Protein AF-A0A967ARK5-F1 (afdb_monomer_lite)

Sequence (60 aa):
KTFRELMESTEWDHYGTGRNEKCADCMVHCGYEASAVEDTFSTVSGFARTAKLTLLPTSR

Secondary structure (DSSP, 8-state):
--HHHHHHHS-GGG-STTT-GGGSSTTTTT---HHHHHHHHS-HHHHHHHHHHHH-TT--

Structure (mmCIF, N/CA/C/O backbone):
data_AF-A0A967ARK5-F1
#
_entry.id   AF-A0A967ARK5-F1
#
loop_
_atom_site.group_PDB
_atom_site.id
_atom_site.type_symbol
_atom_site.label_atom_id
_atom_site.label_alt_id
_atom_site.label_comp_id
_atom_site.label_asym_id
_atom_site.label_entity_id
_atom_site.label_seq_id
_atom_site.pdbx_PDB_ins_code
_atom_site.Cartn_x
_atom_site.Cartn_y
_atom_site.Cartn_z
_atom_site.occupancy
_atom_site.B_iso_or_equiv
_atom_site.auth_seq_id
_atom_site.auth_comp_id
_atom_site.auth_asym_id
_atom_site.auth_atom_id
_atom_site.pdbx_PDB_model_num
ATOM 1 N N . LYS A 1 1 ? -11.436 1.528 23.494 1.00 68.81 1 LYS A N 1
ATOM 2 C CA . LYS A 1 1 ? -10.849 0.329 22.863 1.00 68.81 1 LYS A CA 1
ATOM 3 C C . LYS A 1 1 ? -9.345 0.358 23.042 1.00 68.81 1 LYS A C 1
ATOM 5 O O . LYS A 1 1 ? -8.766 1.429 22.879 1.00 68.81 1 LYS A O 1
ATOM 10 N N . THR A 1 2 ? -8.725 -0.761 23.404 1.00 95.31 2 THR A N 1
ATOM 11 C CA . THR A 1 2 ? -7.254 -0.854 23.386 1.00 95.31 2 THR A CA 1
ATOM 12 C C . THR A 1 2 ? -6.762 -1.104 21.960 1.00 95.31 2 THR A C 1
ATOM 14 O O . THR A 1 2 ? -7.518 -1.585 21.118 1.00 95.31 2 THR A O 1
ATOM 17 N N . PHE A 1 3 ? -5.494 -0.799 21.677 1.00 92.44 3 PHE A N 1
ATOM 18 C CA . PHE A 1 3 ? -4.899 -1.148 20.383 1.00 92.44 3 PHE A CA 1
ATOM 19 C C . PHE A 1 3 ? -4.996 -2.658 20.112 1.00 92.44 3 PHE A C 1
ATOM 21 O O . PHE A 1 3 ? -5.401 -3.065 19.030 1.00 92.44 3 PHE A O 1
ATOM 28 N N . ARG A 1 4 ? -4.716 -3.487 21.126 1.00 95.44 4 ARG A N 1
ATOM 29 C CA . ARG A 1 4 ? -4.831 -4.948 21.033 1.00 95.44 4 ARG A CA 1
ATOM 30 C C . ARG A 1 4 ? -6.246 -5.394 20.668 1.00 95.44 4 ARG A C 1
ATOM 32 O O . ARG A 1 4 ? -6.419 -6.157 19.730 1.00 95.44 4 ARG A O 1
ATOM 39 N N . GLU A 1 5 ? -7.246 -4.858 21.359 1.00 95.50 5 GLU A N 1
ATOM 40 C CA . GLU A 1 5 ? -8.656 -5.154 21.092 1.00 95.50 5 GLU A CA 1
ATOM 41 C C . GLU A 1 5 ? -9.048 -4.803 19.649 1.00 95.50 5 GLU A C 1
ATOM 43 O O . GLU A 1 5 ? -9.756 -5.570 19.005 1.00 95.50 5 GLU A O 1
ATOM 48 N N . LEU A 1 6 ? -8.563 -3.680 19.108 1.00 94.00 6 LEU A N 1
ATOM 49 C CA . LEU A 1 6 ? -8.783 -3.322 17.702 1.00 94.00 6 LEU A CA 1
ATOM 50 C C . LEU A 1 6 ? -8.122 -4.319 16.746 1.00 94.00 6 LEU A C 1
ATOM 52 O O . LEU A 1 6 ? -8.745 -4.715 15.766 1.00 94.00 6 LEU A O 1
ATOM 56 N N . MET A 1 7 ? -6.892 -4.744 17.029 1.00 94.69 7 MET A N 1
ATOM 57 C CA . MET A 1 7 ? -6.178 -5.698 16.179 1.00 94.69 7 MET A CA 1
ATOM 58 C C . MET A 1 7 ? -6.822 -7.086 16.179 1.00 94.69 7 MET A C 1
ATOM 60 O O . MET A 1 7 ? -6.826 -7.739 15.143 1.00 94.69 7 MET A O 1
ATOM 64 N N . GLU A 1 8 ? -7.383 -7.522 17.305 1.00 95.94 8 GLU A N 1
ATOM 65 C CA . GLU A 1 8 ? -7.948 -8.869 17.457 1.00 95.94 8 GLU A CA 1
ATOM 66 C C . GLU A 1 8 ? -9.412 -8.971 17.013 1.00 95.94 8 GLU A C 1
ATOM 68 O O . GLU A 1 8 ? -9.820 -10.002 16.492 1.00 95.94 8 GLU A O 1
ATOM 73 N N . SER A 1 9 ? -10.212 -7.920 17.219 1.00 96.06 9 SER A N 1
ATOM 74 C CA . SER A 1 9 ? -11.662 -7.965 16.958 1.00 96.06 9 SER A CA 1
ATOM 75 C C . SER A 1 9 ? -12.083 -7.426 15.591 1.00 96.06 9 SER A C 1
ATOM 77 O O . SER A 1 9 ? -13.245 -7.571 15.213 1.00 96.06 9 SER A O 1
ATOM 79 N N . THR A 1 10 ? -11.180 -6.781 14.851 1.00 92.62 10 THR A N 1
ATOM 80 C CA . THR A 1 10 ? -11.494 -6.280 13.508 1.00 92.62 10 THR A CA 1
ATOM 81 C C . THR A 1 10 ? -11.539 -7.449 12.526 1.00 92.62 10 THR A C 1
ATOM 83 O O . THR A 1 10 ? -10.593 -8.229 12.445 1.00 92.62 10 THR A O 1
ATOM 86 N N . GLU A 1 11 ? -12.616 -7.553 11.743 1.00 91.94 11 GLU A N 1
ATOM 87 C CA . GLU A 1 11 ? -12.740 -8.517 10.641 1.00 91.94 11 GLU A CA 1
ATOM 88 C C . GLU A 1 11 ? -11.840 -8.105 9.465 1.00 91.94 11 GLU A C 1
ATOM 90 O O . GLU A 1 11 ? -12.305 -7.650 8.420 1.00 91.94 11 GLU A O 1
ATOM 95 N N . TRP A 1 12 ? -10.522 -8.223 9.644 1.00 87.12 12 TRP A N 1
ATOM 96 C CA . TRP A 1 12 ? -9.513 -7.801 8.666 1.00 87.12 12 TRP A CA 1
ATOM 97 C C . TRP A 1 12 ? -9.694 -8.450 7.297 1.00 87.12 12 TRP A C 1
ATOM 99 O O . TRP A 1 12 ? -9.337 -7.856 6.282 1.00 87.12 12 TRP A O 1
ATOM 109 N N . ASP A 1 13 ? -10.317 -9.627 7.257 1.00 86.31 13 ASP A N 1
ATOM 110 C CA . ASP A 1 13 ? -10.639 -10.326 6.024 1.00 86.31 13 ASP A CA 1
ATOM 111 C C . ASP A 1 13 ? -11.600 -9.565 5.107 1.00 86.31 13 ASP A C 1
ATOM 113 O O . ASP A 1 13 ? -11.617 -9.843 3.911 1.00 86.31 13 ASP A O 1
ATOM 117 N N . HIS A 1 14 ? -12.367 -8.601 5.615 1.00 85.88 14 HIS A N 1
ATOM 118 C CA . HIS A 1 14 ? -13.255 -7.766 4.801 1.00 85.88 14 HIS A CA 1
ATOM 119 C C . HIS A 1 14 ? -12.546 -6.549 4.189 1.00 85.88 14 HIS A C 1
ATOM 121 O O . HIS A 1 14 ? -13.159 -5.793 3.435 1.00 85.88 14 HIS A O 1
ATOM 127 N N . TYR A 1 15 ? -11.270 -6.330 4.508 1.00 80.81 15 TYR A N 1
ATOM 128 C CA . TYR A 1 15 ? -10.504 -5.170 4.066 1.00 80.81 15 TYR A CA 1
ATOM 129 C C . TYR A 1 15 ? -9.415 -5.567 3.063 1.00 80.81 15 TYR A C 1
ATOM 131 O O . TYR A 1 15 ? -8.943 -6.703 3.022 1.00 80.81 15 TYR A O 1
ATOM 139 N N . GLY A 1 16 ? -9.006 -4.602 2.239 1.00 76.38 16 GLY A N 1
ATOM 140 C CA . GLY A 1 16 ? -7.957 -4.771 1.234 1.00 76.38 16 GLY A CA 1
ATOM 141 C C . GLY A 1 16 ? -8.471 -4.822 -0.205 1.00 76.38 16 GLY A C 1
ATOM 142 O O . GLY A 1 16 ? -9.661 -5.009 -0.479 1.00 76.38 16 GLY A O 1
ATOM 143 N N . THR A 1 17 ? -7.546 -4.613 -1.139 1.00 74.62 17 THR A N 1
ATOM 144 C CA . THR A 1 17 ? -7.816 -4.563 -2.579 1.00 74.62 17 THR A CA 1
ATOM 145 C C . THR A 1 17 ? -8.479 -5.856 -3.055 1.00 74.62 17 THR A C 1
ATOM 147 O O . THR A 1 17 ? -8.005 -6.952 -2.758 1.00 74.62 17 THR A O 1
ATOM 150 N N . GLY A 1 18 ? -9.593 -5.730 -3.781 1.00 74.50 18 GLY A N 1
ATOM 151 C CA . GLY A 1 18 ? -10.355 -6.865 -4.315 1.00 74.50 18 GLY A CA 1
ATOM 152 C C . GLY A 1 18 ? -11.328 -7.533 -3.333 1.00 74.50 18 GLY A C 1
ATOM 153 O O . GLY A 1 18 ? -12.142 -8.335 -3.775 1.00 74.50 18 GLY A O 1
ATOM 154 N N . ARG A 1 19 ? -11.294 -7.193 -2.033 1.00 79.12 19 ARG A N 1
ATOM 155 C CA . ARG A 1 19 ? -12.260 -7.689 -1.027 1.00 79.12 19 ARG A CA 1
ATOM 156 C C . ARG A 1 19 ? -13.364 -6.687 -0.700 1.00 79.12 19 ARG A C 1
ATOM 158 O O . ARG A 1 19 ? -14.482 -7.079 -0.385 1.00 79.12 19 ARG A O 1
ATOM 165 N N . ASN A 1 20 ? -13.058 -5.398 -0.811 1.00 78.94 20 ASN A N 1
ATOM 166 C CA . ASN A 1 20 ? -14.007 -4.309 -0.618 1.00 78.94 20 ASN A CA 1
ATOM 167 C C . ASN A 1 20 ? -13.837 -3.280 -1.736 1.00 78.94 20 ASN A C 1
ATOM 169 O O . ASN A 1 20 ? -12.724 -2.811 -1.979 1.00 78.94 20 ASN A O 1
ATOM 173 N N . GLU A 1 21 ? -14.937 -2.912 -2.393 1.00 78.62 21 GLU A N 1
ATOM 174 C CA . GLU A 1 21 ? -14.955 -1.923 -3.480 1.00 78.62 21 GLU A CA 1
ATOM 175 C C . GLU A 1 21 ? -14.367 -0.569 -3.050 1.00 78.62 21 GLU A C 1
ATOM 177 O O . GLU A 1 21 ? -13.671 0.082 -3.820 1.00 78.62 21 GLU A O 1
ATOM 182 N N . LYS A 1 22 ? -14.537 -0.186 -1.779 1.00 76.69 22 LYS A N 1
ATOM 183 C CA . LYS A 1 22 ? -13.989 1.059 -1.217 1.00 76.69 22 LYS A CA 1
ATOM 184 C C . LYS A 1 22 ? -12.485 0.977 -0.955 1.00 76.69 22 LYS A C 1
ATOM 186 O O . LYS A 1 22 ? -11.821 2.001 -0.831 1.00 76.69 22 LYS A O 1
ATOM 191 N N . CYS A 1 23 ? -11.948 -0.237 -0.848 1.00 75.44 23 CYS A N 1
ATOM 192 C CA . CYS A 1 23 ? -10.522 -0.494 -0.670 1.00 75.44 23 CYS A CA 1
ATOM 193 C C . CYS A 1 23 ? -9.784 -0.681 -1.999 1.00 75.44 23 CYS A C 1
ATOM 195 O O . CYS A 1 2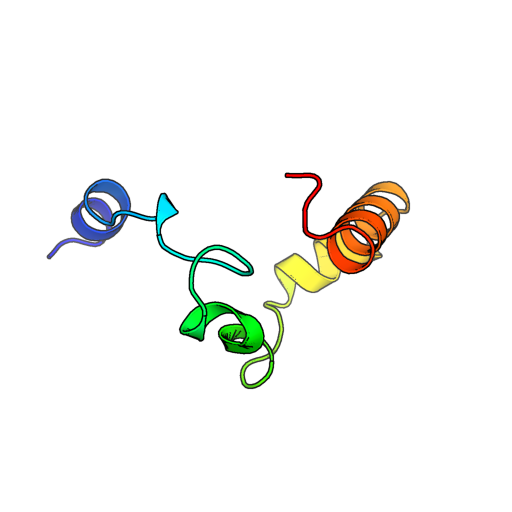3 ? -8.564 -0.838 -1.973 1.00 75.44 23 CYS A O 1
ATOM 197 N N . ALA A 1 24 ? -10.485 -0.664 -3.141 1.00 74.00 24 ALA A N 1
ATOM 198 C CA . ALA A 1 24 ? -9.858 -0.790 -4.454 1.00 74.00 24 ALA A CA 1
ATOM 199 C C . ALA A 1 24 ? -8.782 0.288 -4.667 1.00 74.00 24 ALA A C 1
ATOM 201 O O . ALA A 1 24 ? -7.681 -0.036 -5.104 1.00 74.00 24 ALA A O 1
ATOM 202 N N . ASP A 1 25 ? -9.065 1.520 -4.226 1.00 69.38 25 ASP A N 1
ATOM 203 C CA . ASP A 1 25 ? -8.208 2.690 -4.448 1.00 69.38 25 ASP A CA 1
ATOM 204 C C . ASP A 1 25 ? -7.703 3.358 -3.153 1.00 69.38 25 ASP A C 1
ATOM 206 O O . ASP A 1 25 ? -7.108 4.437 -3.195 1.00 69.38 25 ASP A O 1
ATOM 210 N N . CYS A 1 26 ? -7.925 2.771 -1.967 1.00 66.56 26 CYS A N 1
ATOM 211 C CA . CYS A 1 26 ? -7.744 3.511 -0.704 1.00 66.56 26 CYS A CA 1
ATOM 212 C C . CYS A 1 26 ? -6.284 3.880 -0.374 1.00 66.56 26 CYS A C 1
ATOM 214 O O . CYS A 1 26 ? -6.051 4.714 0.499 1.00 66.56 26 CYS A O 1
ATOM 216 N N . MET A 1 27 ? -5.306 3.300 -1.077 1.00 61.91 27 MET A N 1
ATOM 217 C CA . MET A 1 27 ? -3.881 3.655 -0.975 1.00 61.91 27 MET A CA 1
ATOM 218 C C . MET A 1 27 ? -3.373 4.469 -2.178 1.00 61.91 27 MET A C 1
ATOM 220 O O . MET A 1 27 ? -2.197 4.807 -2.239 1.00 61.91 27 MET A O 1
ATOM 224 N N . VAL A 1 28 ? -4.244 4.838 -3.125 1.00 60.72 28 VAL A N 1
ATOM 225 C CA . VAL A 1 28 ? -3.868 5.654 -4.294 1.00 60.72 28 VAL A CA 1
ATOM 226 C C . VAL A 1 28 ? -3.733 7.131 -3.908 1.00 60.72 28 VAL A C 1
ATOM 228 O O . VAL A 1 28 ? -2.840 7.812 -4.400 1.00 60.72 28 VAL A O 1
ATOM 231 N N . HIS A 1 29 ? -4.565 7.622 -2.979 1.00 58.00 29 HIS A N 1
ATOM 232 C CA . HIS A 1 29 ? -4.515 9.018 -2.520 1.00 58.00 29 HIS A CA 1
ATOM 233 C C . HIS A 1 29 ? -3.420 9.274 -1.469 1.00 58.00 29 HIS A C 1
ATOM 235 O O . HIS A 1 29 ? -2.791 10.327 -1.474 1.00 58.00 29 HIS A O 1
ATOM 241 N N . CYS A 1 30 ? -3.187 8.322 -0.559 1.00 65.62 30 CYS A N 1
ATOM 242 C CA . CYS A 1 30 ? -2.175 8.450 0.499 1.00 65.62 30 CYS A CA 1
ATOM 243 C C . CYS A 1 30 ? -0.810 7.853 0.111 1.00 65.62 30 CYS A C 1
ATOM 245 O O . CYS A 1 30 ? 0.163 8.047 0.837 1.00 65.62 30 CYS A O 1
ATOM 247 N N . GLY A 1 31 ? -0.730 7.155 -1.026 1.00 72.75 31 GLY A N 1
ATOM 248 C CA . GLY A 1 31 ? 0.457 6.420 -1.453 1.00 72.75 31 GLY A CA 1
ATOM 249 C C . GLY A 1 31 ? 0.702 5.142 -0.644 1.00 72.75 31 GLY A C 1
ATOM 250 O O . GLY A 1 31 ? -0.053 4.782 0.263 1.00 72.75 31 GLY A O 1
ATOM 251 N N . TYR A 1 32 ? 1.785 4.448 -0.991 1.00 79.75 32 TYR A N 1
ATOM 252 C CA . TYR A 1 32 ? 2.278 3.297 -0.239 1.00 79.75 32 TYR A CA 1
ATOM 253 C C . TYR A 1 32 ? 3.197 3.756 0.895 1.00 79.75 32 TYR A C 1
ATOM 255 O O . TYR A 1 32 ? 3.980 4.693 0.732 1.00 79.75 32 TYR A O 1
ATOM 263 N N . GLU A 1 33 ? 3.133 3.069 2.035 1.00 85.69 33 GLU A N 1
ATOM 264 C CA . GLU A 1 33 ? 4.098 3.262 3.117 1.00 85.69 33 GLU A CA 1
ATOM 265 C C . GLU A 1 33 ? 5.523 2.973 2.612 1.00 85.69 33 GLU A C 1
ATOM 267 O O . GLU A 1 33 ? 5.740 2.024 1.856 1.00 85.69 33 GLU A O 1
ATOM 272 N N . ALA A 1 34 ? 6.511 3.766 3.039 1.00 87.62 34 ALA A N 1
ATOM 273 C CA . ALA A 1 34 ? 7.893 3.654 2.564 1.00 87.62 34 ALA A CA 1
ATOM 274 C C . ALA A 1 34 ? 8.494 2.248 2.754 1.00 87.62 34 ALA A C 1
ATOM 276 O O . ALA A 1 34 ? 9.233 1.773 1.897 1.00 87.62 34 ALA A O 1
ATOM 277 N N . SER A 1 35 ? 8.135 1.557 3.836 1.00 89.62 35 SER A N 1
ATOM 278 C CA . SER A 1 35 ? 8.554 0.176 4.099 1.00 89.62 35 SER A CA 1
ATOM 279 C C . SER A 1 35 ? 8.035 -0.815 3.045 1.00 89.62 35 SER A C 1
ATOM 281 O O . SER A 1 35 ? 8.760 -1.723 2.646 1.00 89.62 35 SER A O 1
ATOM 283 N N . ALA A 1 36 ? 6.815 -0.618 2.535 1.00 87.25 36 ALA A N 1
ATOM 284 C CA . ALA A 1 36 ? 6.229 -1.442 1.477 1.00 87.25 36 ALA A CA 1
ATOM 285 C C . ALA A 1 36 ? 6.868 -1.165 0.105 1.00 87.25 36 ALA A C 1
ATOM 287 O O . ALA A 1 36 ? 7.026 -2.073 -0.717 1.00 87.25 36 ALA A O 1
ATOM 288 N N . VAL A 1 37 ? 7.265 0.089 -0.136 1.00 90.19 37 VAL A N 1
ATOM 289 C CA . VAL A 1 37 ? 8.044 0.475 -1.322 1.00 90.19 37 VAL A CA 1
ATOM 290 C C . VAL A 1 37 ? 9.423 -0.190 -1.280 1.00 90.19 37 VAL A C 1
ATOM 292 O O . VAL A 1 37 ? 9.828 -0.818 -2.256 1.00 90.19 37 VAL A O 1
ATOM 295 N N . GLU A 1 38 ? 10.109 -0.131 -0.140 1.00 95.50 38 GLU A N 1
ATOM 296 C CA . GLU A 1 38 ? 11.413 -0.773 0.054 1.00 95.50 38 GLU A CA 1
ATOM 297 C C . GLU A 1 38 ? 11.336 -2.301 -0.124 1.00 95.50 38 GLU A C 1
ATOM 299 O O . GLU A 1 38 ? 12.131 -2.875 -0.866 1.00 95.50 38 GLU A O 1
ATOM 304 N N . ASP A 1 39 ? 10.343 -2.977 0.468 1.00 93.44 39 ASP A N 1
ATOM 305 C CA . ASP A 1 39 ? 10.117 -4.423 0.267 1.00 93.44 39 ASP A CA 1
ATOM 306 C C . ASP A 1 39 ? 9.909 -4.779 -1.218 1.00 93.44 39 ASP A C 1
ATOM 308 O O . ASP A 1 39 ? 10.387 -5.811 -1.695 1.00 93.44 39 ASP A O 1
ATOM 312 N N . THR A 1 40 ? 9.265 -3.889 -1.980 1.00 94.88 40 THR A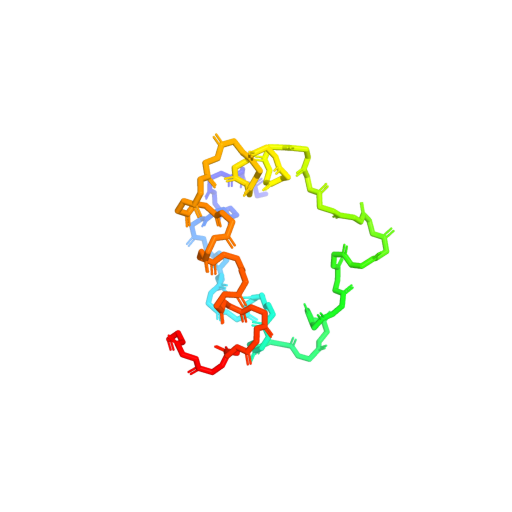 N 1
ATO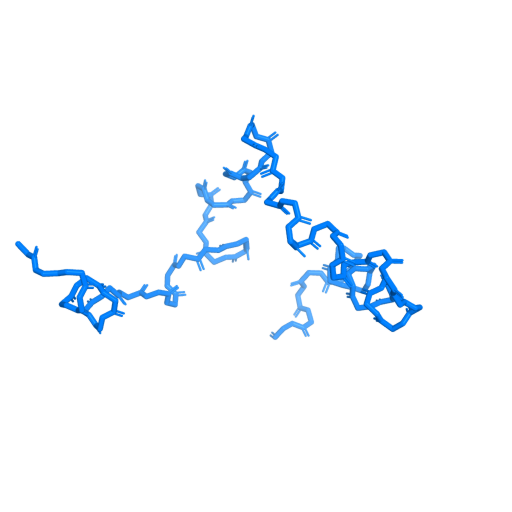M 313 C CA . THR A 1 40 ? 9.039 -4.083 -3.417 1.00 94.88 40 THR A CA 1
ATOM 314 C C . THR A 1 40 ? 10.329 -3.978 -4.233 1.00 94.88 40 THR A C 1
ATOM 316 O O . THR A 1 40 ? 10.518 -4.768 -5.157 1.00 94.88 40 THR A O 1
ATOM 319 N N . PHE A 1 41 ? 11.212 -3.020 -3.934 1.00 97.00 41 PHE A N 1
ATOM 320 C CA . PHE A 1 41 ? 12.369 -2.711 -4.790 1.00 97.00 41 PHE A CA 1
ATOM 321 C C . PHE A 1 41 ? 13.713 -3.244 -4.284 1.00 97.00 41 PHE A C 1
ATOM 323 O O . PHE A 1 41 ? 14.666 -3.311 -5.059 1.00 97.00 41 PHE A O 1
ATOM 330 N N . SER A 1 42 ? 13.803 -3.676 -3.028 1.00 97.00 42 SER A N 1
ATOM 331 C CA . SER A 1 42 ? 15.043 -4.199 -2.436 1.00 97.00 42 SER A CA 1
ATOM 332 C C . SER A 1 42 ? 15.472 -5.559 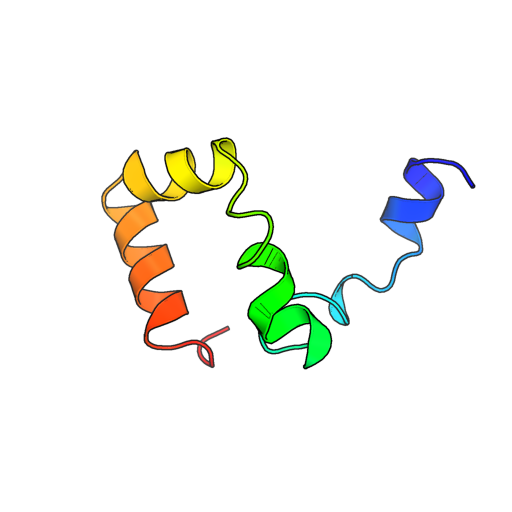-3.000 1.00 97.00 42 SER A C 1
ATOM 334 O O . SER A 1 42 ? 16.641 -5.932 -2.895 1.00 97.00 42 SER A O 1
ATOM 336 N N . THR A 1 43 ? 14.556 -6.319 -3.617 1.00 97.44 43 THR A N 1
ATOM 337 C CA . THR A 1 43 ? 14.848 -7.646 -4.180 1.00 97.44 43 THR A CA 1
ATOM 338 C C . THR A 1 43 ? 14.100 -7.915 -5.485 1.00 97.44 43 THR A C 1
ATOM 340 O O . THR A 1 43 ? 12.975 -7.467 -5.697 1.00 97.44 43 THR A O 1
ATOM 343 N N . VAL A 1 44 ? 14.700 -8.735 -6.355 1.00 96.88 44 VAL A N 1
ATOM 344 C CA . VAL A 1 44 ? 14.063 -9.187 -7.608 1.00 96.88 44 VAL A CA 1
ATOM 345 C C . VAL A 1 44 ? 12.802 -10.013 -7.328 1.00 96.88 44 VAL A C 1
ATOM 347 O O . VAL A 1 44 ? 11.816 -9.900 -8.053 1.00 96.88 44 VAL A O 1
ATOM 350 N N . SER A 1 45 ? 12.806 -10.830 -6.271 1.00 96.12 45 SER A N 1
ATOM 351 C CA . SER A 1 45 ? 11.641 -11.622 -5.861 1.00 96.12 45 SER A CA 1
ATOM 352 C C . SER A 1 45 ? 10.510 -10.753 -5.308 1.00 96.12 45 SER A C 1
ATOM 354 O O . SER A 1 45 ? 9.350 -11.025 -5.618 1.00 96.12 45 SER A O 1
ATOM 356 N N . GLY A 1 46 ? 10.828 -9.702 -4.543 1.00 95.19 46 GLY A N 1
ATOM 357 C CA . GLY A 1 46 ? 9.868 -8.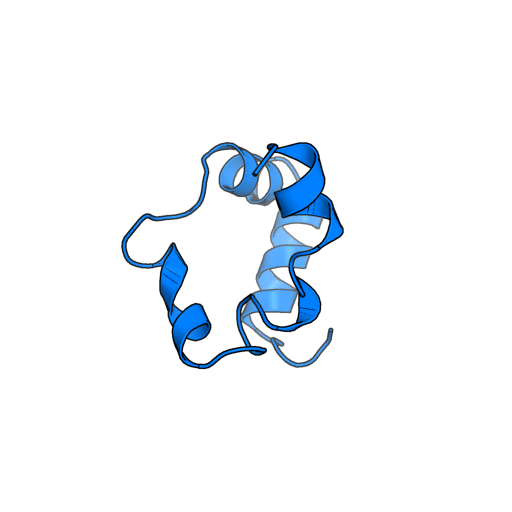698 -4.076 1.00 95.19 46 GLY A CA 1
ATOM 358 C C . GLY A 1 46 ? 9.184 -8.003 -5.249 1.00 95.19 46 GLY A C 1
ATOM 359 O O . GLY A 1 46 ? 7.956 -8.028 -5.357 1.00 95.19 46 GLY A O 1
ATOM 360 N N . PHE A 1 47 ? 9.978 -7.523 -6.207 1.00 95.88 47 PHE A N 1
ATOM 361 C CA . PHE A 1 47 ? 9.458 -6.901 -7.420 1.00 95.88 47 PHE A CA 1
ATOM 362 C C . PHE A 1 47 ? 8.592 -7.868 -8.242 1.00 95.88 47 PHE A C 1
ATOM 364 O O . PHE A 1 47 ? 7.476 -7.525 -8.633 1.00 95.88 47 PHE A O 1
ATOM 371 N N . ALA A 1 48 ? 9.056 -9.104 -8.465 1.00 95.56 48 ALA A N 1
ATOM 372 C CA . ALA A 1 48 ? 8.314 -10.112 -9.226 1.00 95.56 48 ALA A CA 1
ATOM 373 C C . ALA A 1 48 ? 6.989 -10.505 -8.547 1.00 95.56 48 ALA A C 1
ATOM 375 O O . ALA A 1 48 ? 5.979 -10.705 -9.225 1.00 95.56 48 ALA A O 1
ATOM 376 N N . ARG A 1 49 ? 6.970 -10.580 -7.209 1.00 92.81 49 ARG A N 1
ATOM 377 C CA . ARG A 1 49 ? 5.756 -10.814 -6.416 1.00 92.81 49 ARG A CA 1
ATOM 378 C C . ARG A 1 49 ? 4.749 -9.686 -6.617 1.00 92.81 49 ARG A C 1
ATOM 380 O O . ARG A 1 49 ? 3.592 -9.970 -6.925 1.00 92.81 49 ARG A O 1
ATOM 387 N N . THR A 1 50 ? 5.182 -8.435 -6.478 1.00 91.06 50 THR A N 1
ATOM 388 C CA . THR A 1 50 ? 4.317 -7.263 -6.668 1.00 91.06 50 THR A CA 1
ATOM 389 C C . THR A 1 50 ? 3.796 -7.194 -8.103 1.00 91.06 50 THR A C 1
ATOM 391 O O . THR A 1 50 ? 2.592 -7.067 -8.303 1.00 91.06 50 THR A O 1
ATOM 394 N N . ALA A 1 51 ? 4.654 -7.400 -9.107 1.00 92.69 51 ALA A N 1
ATOM 395 C CA . ALA A 1 51 ? 4.246 -7.441 -10.512 1.00 92.69 51 ALA A CA 1
ATOM 396 C C . ALA A 1 51 ? 3.193 -8.529 -10.785 1.00 92.69 51 ALA A C 1
ATOM 398 O O . ALA A 1 51 ? 2.195 -8.268 -11.459 1.00 92.69 51 ALA A O 1
ATOM 399 N N . LYS A 1 52 ? 3.367 -9.733 -10.221 1.00 90.56 52 LYS A N 1
ATOM 400 C CA . LYS A 1 52 ? 2.388 -10.821 -10.342 1.00 90.56 52 LYS A CA 1
ATOM 401 C C . LYS A 1 52 ? 1.044 -10.444 -9.720 1.00 90.56 52 LYS A C 1
ATOM 403 O O . LYS A 1 52 ? 0.019 -10.696 -10.338 1.00 90.56 52 LYS A O 1
ATOM 408 N N . LEU A 1 53 ? 1.037 -9.850 -8.526 1.00 85.94 53 LEU A N 1
ATOM 409 C CA . LEU A 1 53 ? -0.199 -9.441 -7.847 1.00 85.94 53 LEU A CA 1
ATOM 410 C C . LEU A 1 53 ? -0.938 -8.334 -8.605 1.00 85.94 53 LEU A C 1
ATOM 412 O O . LEU A 1 53 ? -2.161 -8.371 -8.684 1.00 85.94 53 LEU A O 1
ATOM 416 N N . THR A 1 54 ? -0.209 -7.384 -9.190 1.00 85.50 54 THR A N 1
ATOM 417 C CA . THR A 1 54 ? -0.803 -6.296 -9.976 1.00 85.50 54 THR A CA 1
ATOM 418 C C . THR A 1 54 ? -1.392 -6.798 -11.293 1.00 85.50 54 THR A C 1
ATOM 420 O O . THR A 1 54 ? -2.489 -6.396 -11.669 1.00 85.50 54 THR A O 1
ATOM 423 N N . LEU A 1 55 ? -0.683 -7.682 -12.003 1.00 87.62 55 LEU A N 1
ATOM 424 C CA . LEU A 1 55 ? -1.120 -8.194 -13.307 1.00 87.62 55 LEU A CA 1
ATOM 425 C C . LEU A 1 55 ? -2.143 -9.334 -13.193 1.00 87.62 55 LEU A C 1
ATOM 427 O O . LEU A 1 55 ? -2.932 -9.537 -14.112 1.00 87.62 55 LEU A O 1
ATOM 431 N N . LEU A 1 56 ? -2.132 -10.079 -12.084 1.00 85.38 56 LEU A N 1
ATOM 432 C CA . LEU A 1 56 ? -3.007 -11.225 -11.819 1.00 85.38 56 LEU A CA 1
ATOM 433 C C . LEU A 1 56 ? -3.660 -11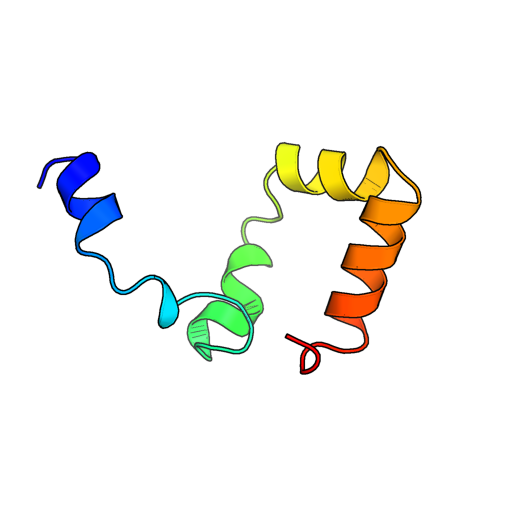.100 -10.425 1.00 85.38 56 LEU A C 1
ATOM 435 O O . LEU A 1 56 ? -3.392 -11.920 -9.537 1.00 85.38 56 LEU A O 1
ATOM 439 N N . PRO A 1 57 ? -4.534 -10.097 -10.216 1.00 69.75 57 PRO A N 1
ATOM 440 C CA . PRO A 1 57 ? -5.102 -9.773 -8.902 1.00 69.75 57 PRO A CA 1
ATOM 441 C C . PRO A 1 57 ? -5.996 -10.877 -8.315 1.00 69.75 57 PRO A C 1
ATOM 443 O O . PRO A 1 57 ? -6.215 -10.913 -7.108 1.00 69.75 57 PRO A O 1
ATOM 446 N N . THR A 1 58 ? -6.475 -11.811 -9.140 1.00 64.88 58 THR A N 1
ATOM 447 C CA . THR A 1 58 ? -7.311 -12.957 -8.740 1.00 64.88 58 THR A CA 1
ATOM 448 C C . THR A 1 58 ? -6.524 -14.199 -8.306 1.00 64.88 58 THR A C 1
ATOM 450 O O . THR A 1 58 ? -7.133 -15.190 -7.926 1.00 64.88 58 THR A O 1
ATOM 453 N N . SER A 1 59 ? -5.185 -14.185 -8.341 1.00 59.12 59 SER A N 1
ATOM 454 C CA . SER A 1 59 ? -4.338 -15.344 -7.991 1.00 59.12 59 SER A CA 1
ATOM 455 C C . SER A 1 59 ? -4.025 -15.468 -6.481 1.00 59.12 59 SER A C 1
ATOM 457 O O . SER A 1 59 ? -3.015 -16.088 -6.130 1.00 59.12 59 SER A O 1
ATOM 459 N N . ARG A 1 60 ? -4.830 -14.865 -5.597 1.00 57.03 60 ARG A N 1
ATOM 460 C CA . ARG A 1 60 ? -4.692 -14.985 -4.134 1.00 57.03 60 ARG A CA 1
ATOM 461 C C . ARG A 1 60 ? -5.589 -16.070 -3.565 1.00 57.03 60 ARG A C 1
ATOM 463 O O . ARG A 1 60 ? -6.770 -16.105 -3.963 1.00 57.03 60 ARG A O 1
#

Foldseek 3Di:
DDPVCCVPVDPCQCAADPNDPVRVCPCVVVPDDVVLVCQCPVDPVSVVVVVCCVVPVPPD

pLDDT: mean 83.89, std 11.87, range [57.03, 97.44]

Radius of gyration: 14.05 Å; chains: 1; bounding box: 30×24×37 Å